Protein AF-A0ABD5KTH0-F1 (afdb_monomer_lite)

Radius of gyration: 17.91 Å; chains: 1; bounding box: 39×16×55 Å

pLDDT: mean 90.39, std 8.16, range [56.88, 97.31]

Sequence (72 aa):
MVKNLPLLMAILLIGVSSSLISGSINLSGSIEWIFFIISLIANITAVIGLSLHVFLYLPMKKAEKNLKETFK

Foldseek 3Di:
DVVCLVVLVVLCVLLVVLVCCLPPDPDDPVSSVVSVVSNVVSNVSSVVVVCCCVPPVVVVVVVVVVVVVVVD

Organism: Priestia aryabhattai (NCBI:txid412384)

Secondary structure (DSSP, 8-state):
-GGGHHHHHHHHHHHHHHHHHHHHS---HHHHHHHHHHHHHHHHHHHHHHHIIIIIIHHHHHHHHHHHHHT-

Structure (mmCIF, N/CA/C/O backbone):
data_AF-A0ABD5KTH0-F1
#
_entry.id   AF-A0ABD5KTH0-F1
#
loop_
_atom_site.group_PDB
_atom_site.id
_atom_site.type_symbol
_atom_site.label_atom_id
_atom_site.label_alt_id
_atom_site.label_comp_id
_atom_site.label_asym_id
_atom_site.label_entity_id
_atom_site.label_seq_id
_atom_site.pdbx_PDB_ins_code
_atom_site.Cartn_x
_atom_site.Cartn_y
_atom_site.Cartn_z
_atom_site.occupancy
_atom_site.B_iso_or_equiv
_atom_site.auth_seq_id
_atom_site.auth_comp_id
_atom_site.auth_asym_id
_atom_site.auth_atom_id
_atom_site.pdbx_PDB_model_num
ATOM 1 N N . MET A 1 1 ? -7.099 5.489 13.418 1.00 57.38 1 MET A N 1
ATOM 2 C CA . MET A 1 1 ? -6.379 5.175 12.166 1.00 57.38 1 MET A CA 1
ATOM 3 C C . MET A 1 1 ? -7.239 5.233 10.898 1.00 57.38 1 MET A C 1
ATOM 5 O O . MET A 1 1 ? -6.657 5.128 9.831 1.00 57.38 1 MET A O 1
ATOM 9 N N . VAL A 1 2 ? -8.561 5.495 10.947 1.00 56.88 2 VAL A N 1
ATOM 10 C CA . VAL A 1 2 ? -9.394 5.672 9.722 1.00 56.88 2 VAL A CA 1
ATOM 11 C C . VAL A 1 2 ? -8.848 6.754 8.775 1.00 56.88 2 VAL A C 1
ATOM 13 O O . VAL A 1 2 ? -8.936 6.611 7.563 1.00 56.88 2 VAL A O 1
ATOM 16 N N . LYS A 1 3 ? -8.197 7.793 9.320 1.00 64.06 3 LYS A N 1
ATOM 17 C CA . LYS A 1 3 ? -7.603 8.895 8.545 1.00 64.06 3 LYS A CA 1
ATOM 18 C C . LYS A 1 3 ? -6.548 8.454 7.518 1.00 64.06 3 LYS A C 1
ATOM 20 O O . LYS A 1 3 ? -6.349 9.163 6.543 1.00 64.06 3 LYS A O 1
ATOM 25 N N . ASN A 1 4 ? -5.923 7.288 7.703 1.00 79.31 4 ASN A N 1
ATOM 26 C CA . ASN A 1 4 ? -4.855 6.813 6.819 1.00 79.31 4 ASN A CA 1
ATOM 27 C C . ASN A 1 4 ? -5.346 5.755 5.816 1.00 79.31 4 ASN A C 1
ATOM 29 O O . ASN A 1 4 ? -4.569 5.325 4.969 1.00 79.31 4 ASN A O 1
ATOM 33 N N . LEU A 1 5 ? -6.618 5.341 5.879 1.00 88.81 5 LEU A N 1
ATOM 34 C CA . LEU A 1 5 ? -7.182 4.375 4.933 1.00 88.81 5 LEU A CA 1
ATOM 35 C C . LEU A 1 5 ? -7.184 4.903 3.483 1.00 88.81 5 LEU A C 1
ATOM 37 O O . LEU A 1 5 ? -6.743 4.160 2.608 1.00 88.81 5 LEU A O 1
ATOM 41 N N . PRO A 1 6 ? -7.579 6.165 3.201 1.00 92.00 6 PRO A N 1
ATOM 42 C CA . PRO A 1 6 ? -7.492 6.710 1.844 1.00 92.00 6 PRO A CA 1
ATOM 43 C C . PRO A 1 6 ? -6.057 6.719 1.307 1.00 92.00 6 PRO A C 1
ATOM 45 O O . PRO A 1 6 ? -5.830 6.403 0.144 1.00 92.00 6 PRO A O 1
ATOM 48 N N . LEU A 1 7 ? -5.083 7.015 2.173 1.00 92.69 7 LEU A N 1
ATOM 49 C CA . LEU A 1 7 ? -3.664 6.986 1.825 1.00 92.69 7 LEU A CA 1
ATOM 50 C C . LEU A 1 7 ? -3.201 5.566 1.473 1.00 92.69 7 LEU A C 1
ATOM 52 O O . LEU A 1 7 ? -2.559 5.376 0.447 1.00 92.69 7 LEU A O 1
ATOM 56 N N . LEU A 1 8 ? -3.551 4.564 2.285 1.00 93.12 8 LEU A N 1
ATOM 57 C CA . LEU A 1 8 ? -3.221 3.161 2.007 1.00 93.12 8 LEU A CA 1
ATOM 58 C C . LEU A 1 8 ? -3.844 2.672 0.694 1.00 93.12 8 LEU A C 1
ATOM 60 O O . LEU A 1 8 ? -3.191 1.955 -0.060 1.00 93.12 8 LEU A O 1
ATOM 64 N N . MET A 1 9 ? -5.072 3.103 0.394 1.00 94.12 9 MET A N 1
ATOM 65 C CA . MET A 1 9 ? -5.734 2.789 -0.872 1.00 94.12 9 MET A CA 1
ATOM 66 C C . MET A 1 9 ? -5.022 3.444 -2.064 1.00 94.12 9 MET A C 1
ATOM 68 O O . MET A 1 9 ? -4.847 2.811 -3.102 1.00 94.12 9 MET A O 1
ATOM 72 N N . ALA A 1 10 ? -4.562 4.690 -1.912 1.00 95.25 10 ALA A N 1
ATOM 73 C CA . ALA A 1 10 ? -3.772 5.375 -2.932 1.00 95.25 10 ALA A CA 1
ATOM 74 C C . ALA A 1 10 ? -2.422 4.677 -3.173 1.00 95.25 10 ALA A C 1
ATOM 76 O O . ALA A 1 10 ? -2.030 4.479 -4.320 1.00 95.25 10 ALA A O 1
ATOM 77 N N . ILE A 1 11 ? -1.740 4.245 -2.106 1.00 95.25 11 ILE A N 1
ATOM 78 C CA . ILE A 1 11 ? -0.483 3.487 -2.203 1.00 95.25 11 ILE A CA 1
ATOM 79 C C . ILE A 1 11 ? -0.712 2.151 -2.923 1.00 95.25 11 ILE A C 1
ATOM 81 O O . ILE A 1 11 ? 0.083 1.793 -3.789 1.00 95.25 11 ILE A O 1
ATOM 85 N N . LEU A 1 12 ? -1.810 1.446 -2.629 1.00 95.25 12 LEU A N 1
ATOM 86 C CA . LEU A 1 12 ? -2.181 0.221 -3.343 1.00 95.25 12 LEU A CA 1
ATOM 87 C C . LEU A 1 12 ? -2.382 0.486 -4.841 1.00 95.25 12 LEU A C 1
ATOM 89 O O . LEU A 1 12 ? -1.837 -0.232 -5.672 1.00 95.25 12 LEU A O 1
ATOM 93 N N . LEU A 1 13 ? -3.127 1.538 -5.190 1.00 96.31 13 LEU A N 1
ATOM 94 C CA . LEU A 1 13 ? -3.359 1.944 -6.579 1.00 96.31 13 LEU A CA 1
ATOM 95 C C . LEU A 1 13 ? -2.049 2.228 -7.319 1.00 96.31 13 LEU A C 1
ATOM 97 O O . LEU A 1 13 ? -1.870 1.760 -8.443 1.00 96.31 13 LEU A O 1
ATOM 101 N N . ILE A 1 14 ? -1.120 2.945 -6.685 1.00 95.62 14 ILE A N 1
ATOM 102 C CA . ILE A 1 14 ? 0.213 3.209 -7.241 1.00 95.62 14 ILE A CA 1
ATOM 103 C C . ILE A 1 14 ? 0.989 1.900 -7.425 1.00 95.62 14 ILE A C 1
ATOM 105 O O . ILE A 1 14 ? 1.571 1.684 -8.489 1.00 95.62 14 ILE A O 1
ATOM 109 N N . GLY A 1 15 ? 0.978 1.010 -6.430 1.00 95.38 15 GLY A N 1
ATOM 110 C CA . GLY A 1 15 ? 1.669 -0.280 -6.485 1.00 95.38 15 GLY A CA 1
ATOM 111 C C . GLY A 1 15 ? 1.153 -1.190 -7.599 1.00 95.38 15 GLY A C 1
ATOM 112 O O . GLY A 1 15 ? 1.933 -1.717 -8.388 1.00 95.38 15 GLY A O 1
ATOM 113 N N . VAL A 1 16 ? -0.165 -1.329 -7.734 1.00 94.31 16 VAL A N 1
ATOM 114 C CA . VAL A 1 16 ? -0.778 -2.138 -8.799 1.00 94.31 16 VAL A CA 1
ATOM 115 C C . VAL A 1 16 ? -0.501 -1.526 -10.174 1.00 94.31 16 VAL A C 1
ATOM 117 O O . VAL A 1 16 ? -0.108 -2.236 -11.099 1.00 94.31 16 VAL A O 1
ATOM 120 N N . SER A 1 17 ? -0.635 -0.204 -10.305 1.00 94.81 17 SER A N 1
ATOM 121 C CA . SER A 1 17 ? -0.406 0.492 -11.579 1.00 94.81 17 SER A CA 1
ATOM 122 C C . SER A 1 17 ? 1.052 0.398 -12.030 1.00 94.81 17 SER A C 1
ATOM 124 O O . SER A 1 17 ? 1.319 0.120 -13.195 1.00 94.81 17 SER A O 1
ATOM 126 N N . SER A 1 18 ? 2.006 0.578 -11.113 1.00 92.69 18 SER A N 1
ATOM 127 C CA . SER A 1 18 ? 3.438 0.439 -11.415 1.00 92.69 18 SER A CA 1
ATOM 128 C C . SER A 1 18 ? 3.815 -0.998 -11.781 1.00 92.69 18 SER A C 1
ATOM 130 O O . SER A 1 18 ? 4.605 -1.192 -12.703 1.00 92.69 18 SER A O 1
ATOM 132 N N . SER A 1 19 ? 3.192 -2.003 -11.152 1.00 92.25 19 SER A N 1
ATOM 133 C CA . SER A 1 19 ? 3.355 -3.409 -11.543 1.00 92.25 19 SER A CA 1
ATOM 134 C C . SER A 1 19 ? 2.877 -3.671 -12.970 1.00 92.25 19 SER A C 1
ATOM 136 O O . SER A 1 19 ? 3.558 -4.354 -13.731 1.00 92.25 19 SER A O 1
ATOM 138 N N . LEU A 1 20 ? 1.710 -3.129 -13.334 1.00 92.69 20 LEU A N 1
ATOM 139 C CA . LEU A 1 20 ? 1.156 -3.262 -14.681 1.00 92.69 20 LEU A CA 1
ATOM 140 C C . LEU A 1 20 ? 2.061 -2.587 -15.712 1.00 92.69 20 LEU A C 1
ATOM 142 O O . LEU A 1 20 ? 2.366 -3.191 -16.734 1.00 92.69 20 LEU A O 1
ATOM 146 N N . ILE A 1 21 ? 2.531 -1.371 -15.428 1.00 91.38 21 ILE A N 1
ATOM 147 C CA . ILE A 1 21 ? 3.446 -0.623 -16.300 1.00 91.38 21 ILE A CA 1
ATOM 148 C C . ILE A 1 21 ? 4.742 -1.409 -16.538 1.00 91.38 21 ILE A C 1
ATOM 150 O O . ILE A 1 21 ? 5.142 -1.567 -17.688 1.00 91.38 21 ILE A O 1
ATOM 154 N N . SER A 1 22 ? 5.345 -1.952 -15.474 1.00 88.56 22 SER A N 1
ATOM 155 C CA . SER A 1 22 ?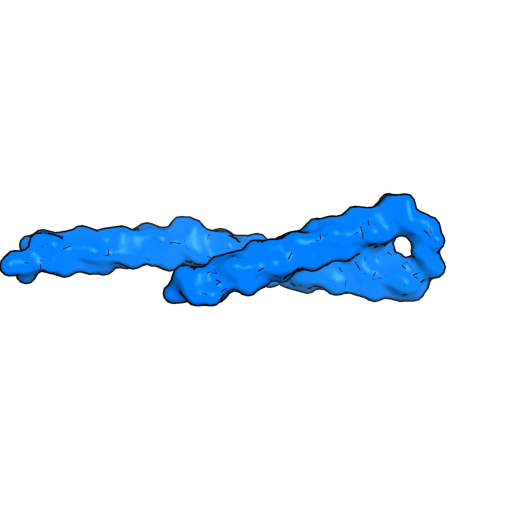 6.566 -2.761 -15.566 1.00 88.56 22 SER A CA 1
ATOM 156 C C . SER A 1 22 ? 6.390 -4.012 -16.431 1.00 88.56 22 SER A C 1
ATOM 158 O O . SER A 1 22 ? 7.329 -4.396 -17.108 1.00 88.56 22 SER A O 1
ATOM 160 N N . GLY A 1 23 ? 5.222 -4.664 -16.403 1.00 82.94 23 GLY A N 1
ATOM 161 C CA . GLY A 1 23 ? 5.010 -5.947 -17.087 1.00 82.94 23 GLY A CA 1
ATOM 162 C C . GLY A 1 23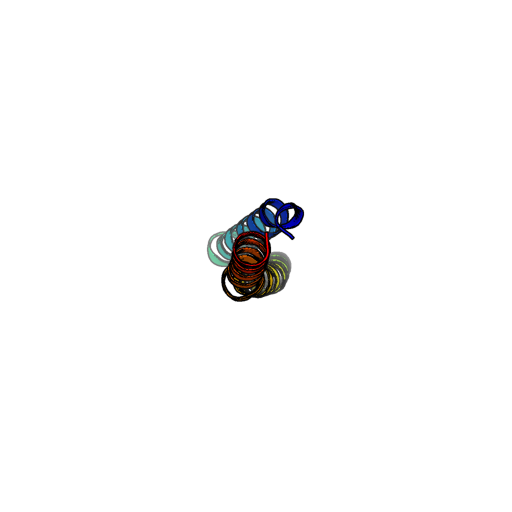 ? 4.361 -5.874 -18.473 1.00 82.94 23 GLY A C 1
ATOM 163 O O . GLY A 1 23 ? 4.256 -6.904 -19.134 1.00 82.94 23 GLY A O 1
ATOM 164 N N . SER A 1 24 ? 3.868 -4.708 -18.904 1.00 80.62 24 SER A N 1
ATOM 165 C CA . SER A 1 24 ? 3.057 -4.589 -20.132 1.00 80.62 24 SER A CA 1
ATOM 166 C C . SER A 1 24 ? 3.616 -3.639 -21.187 1.00 80.62 24 SER A C 1
ATOM 168 O O . SER A 1 24 ? 3.278 -3.772 -22.363 1.00 80.62 24 SER A O 1
ATOM 170 N N . ILE A 1 25 ? 4.459 -2.683 -20.799 1.00 79.00 25 ILE A N 1
ATOM 171 C CA . ILE A 1 25 ? 5.022 -1.692 -21.715 1.00 79.00 25 ILE A CA 1
ATOM 172 C C . ILE A 1 25 ? 6.458 -2.102 -22.042 1.00 79.00 25 ILE A C 1
ATOM 174 O O . ILE A 1 25 ? 7.212 -2.458 -21.142 1.00 79.00 25 ILE A O 1
ATOM 178 N N . ASN A 1 26 ? 6.854 -2.004 -23.319 1.00 79.94 26 ASN A N 1
ATOM 179 C CA . ASN A 1 26 ? 8.255 -2.122 -23.742 1.00 79.94 26 ASN A CA 1
ATOM 180 C C . ASN A 1 26 ? 9.059 -0.923 -23.212 1.00 79.94 26 ASN A C 1
ATOM 182 O O . ASN A 1 26 ? 9.332 0.043 -23.927 1.00 79.94 26 ASN A O 1
ATOM 186 N N . LEU A 1 27 ? 9.377 -0.966 -21.923 1.00 82.25 27 LEU A N 1
ATOM 187 C CA . LEU A 1 27 ? 10.237 -0.015 -21.244 1.00 82.25 27 LEU A CA 1
ATOM 188 C C . LEU A 1 27 ? 11.698 -0.390 -21.482 1.00 82.25 27 LEU A C 1
ATOM 190 O O . LEU A 1 27 ? 12.044 -1.548 -21.709 1.00 82.25 27 LEU A O 1
ATOM 194 N N . SER A 1 28 ? 12.586 0.602 -21.419 1.00 84.44 28 SER A N 1
ATOM 195 C CA . SER A 1 28 ? 14.010 0.298 -21.310 1.00 84.44 28 SER A CA 1
ATOM 196 C C . SER A 1 28 ? 14.264 -0.406 -19.976 1.00 84.44 28 SER A C 1
ATOM 198 O O . SER A 1 28 ? 13.652 -0.051 -18.965 1.00 84.44 28 SER A O 1
ATOM 200 N N . GLY A 1 29 ? 15.183 -1.377 -19.957 1.00 86.12 29 GLY A N 1
ATOM 201 C CA . GLY A 1 29 ? 15.385 -2.241 -18.788 1.00 86.12 29 GLY A CA 1
ATOM 202 C C . GLY A 1 29 ? 15.572 -1.465 -17.478 1.00 86.12 29 GLY A C 1
ATOM 203 O O . GLY A 1 29 ? 14.958 -1.795 -16.471 1.00 86.12 29 GLY A O 1
ATOM 204 N N . SER A 1 30 ? 16.330 -0.365 -17.482 1.00 89.56 30 SER A N 1
ATOM 205 C CA . SER A 1 30 ? 16.510 0.464 -16.280 1.00 89.56 30 SER A CA 1
ATOM 206 C C . SER A 1 30 ? 15.209 1.096 -15.769 1.00 89.56 30 SER A C 1
ATOM 208 O O . SER A 1 30 ? 15.018 1.199 -14.561 1.00 89.56 30 SER A O 1
ATOM 210 N N . ILE A 1 31 ? 14.311 1.523 -16.664 1.00 89.56 31 ILE A N 1
ATOM 211 C CA . ILE A 1 31 ? 13.023 2.121 -16.283 1.00 89.56 31 ILE A CA 1
ATOM 212 C C . ILE A 1 31 ? 12.072 1.039 -15.766 1.00 89.56 31 ILE A C 1
ATOM 214 O O . ILE A 1 31 ? 11.401 1.254 -14.758 1.00 89.56 31 ILE A O 1
ATOM 218 N N . GLU A 1 32 ? 12.059 -0.132 -16.399 1.00 91.31 32 GLU A N 1
ATOM 219 C CA . GLU A 1 32 ? 11.299 -1.297 -15.939 1.00 91.31 32 GLU A CA 1
ATOM 220 C C . GLU A 1 32 ? 11.663 -1.666 -14.493 1.00 91.31 32 GLU A C 1
ATOM 222 O O . GLU A 1 32 ? 10.790 -1.7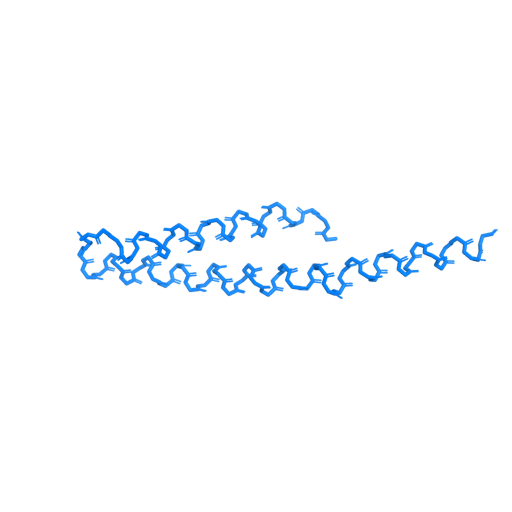35 -13.629 1.00 91.31 32 GLU A O 1
ATOM 227 N N . TRP A 1 33 ? 12.961 -1.772 -14.190 1.00 92.38 33 TRP A N 1
ATOM 228 C CA . TRP A 1 33 ? 13.447 -2.055 -12.837 1.00 92.38 33 TRP A CA 1
ATOM 229 C C . TRP A 1 33 ? 13.028 -0.999 -11.807 1.00 92.38 33 TRP A C 1
ATOM 231 O O . TRP A 1 33 ? 12.696 -1.347 -10.672 1.00 92.38 33 TRP A O 1
ATOM 241 N N . ILE A 1 34 ? 12.998 0.284 -12.181 1.00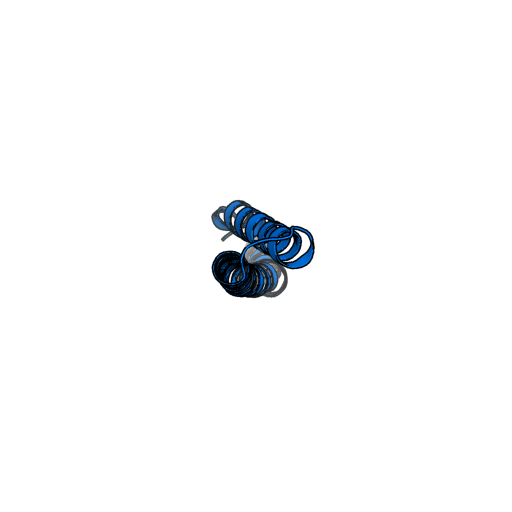 93.12 34 ILE A N 1
ATOM 242 C CA . ILE A 1 34 ? 12.523 1.354 -11.291 1.00 93.12 34 ILE A CA 1
ATOM 243 C C . ILE A 1 34 ? 11.039 1.152 -10.959 1.00 93.12 34 ILE A C 1
ATOM 245 O O . ILE A 1 34 ? 10.665 1.182 -9.784 1.00 93.12 34 ILE A O 1
ATOM 249 N N . PHE A 1 35 ? 10.194 0.905 -11.966 1.00 93.19 35 PHE A N 1
ATOM 250 C CA . PHE A 1 35 ? 8.769 0.636 -11.746 1.00 93.19 35 PHE A CA 1
ATOM 251 C C . PHE A 1 35 ? 8.541 -0.639 -10.934 1.00 93.19 35 PHE A C 1
ATOM 253 O O . PHE A 1 35 ? 7.671 -0.652 -10.064 1.00 93.19 35 PHE A O 1
ATOM 260 N N . PHE A 1 36 ? 9.351 -1.673 -11.156 1.00 93.62 36 PHE A N 1
ATOM 261 C CA . PHE A 1 36 ? 9.307 -2.904 -10.379 1.00 93.62 36 PHE A CA 1
ATOM 262 C C . PHE A 1 36 ? 9.600 -2.660 -8.891 1.00 93.62 36 PHE A C 1
ATOM 264 O O . PHE A 1 36 ? 8.843 -3.108 -8.029 1.00 93.62 36 PHE A O 1
ATOM 271 N N . ILE A 1 37 ? 10.649 -1.896 -8.567 1.00 95.50 37 ILE A N 1
ATOM 272 C CA . ILE A 1 37 ? 10.999 -1.569 -7.175 1.00 95.50 37 ILE A CA 1
ATOM 273 C C . ILE A 1 37 ? 9.896 -0.733 -6.513 1.00 95.50 37 ILE A C 1
ATOM 275 O O . ILE A 1 37 ? 9.496 -1.024 -5.383 1.00 95.50 37 ILE A O 1
ATOM 279 N N . ILE A 1 38 ? 9.371 0.277 -7.216 1.00 94.88 38 ILE A N 1
ATOM 280 C CA . ILE A 1 38 ? 8.258 1.103 -6.721 1.00 94.88 38 ILE A CA 1
ATOM 281 C C . ILE A 1 38 ? 7.029 0.229 -6.445 1.00 94.88 38 ILE A C 1
ATOM 283 O O . ILE A 1 38 ? 6.438 0.333 -5.369 1.00 94.88 38 ILE A O 1
ATOM 287 N N . SER A 1 39 ? 6.685 -0.659 -7.381 1.00 96.12 39 SER A N 1
ATOM 288 C CA . SER A 1 39 ? 5.587 -1.618 -7.246 1.00 96.12 39 SER A CA 1
ATOM 289 C C . SER A 1 39 ? 5.753 -2.487 -6.006 1.00 96.12 39 SER A C 1
ATOM 291 O O . SER A 1 39 ? 4.835 -2.584 -5.191 1.00 96.12 39 SER A O 1
ATOM 293 N N . LEU A 1 40 ? 6.936 -3.074 -5.818 1.00 96.12 40 LEU A N 1
ATOM 294 C CA . LEU A 1 40 ? 7.214 -3.966 -4.701 1.00 96.12 40 LEU A CA 1
ATOM 295 C C . LEU A 1 40 ? 7.009 -3.261 -3.353 1.00 96.12 40 LEU A C 1
ATOM 297 O O . LEU A 1 40 ? 6.269 -3.749 -2.497 1.00 96.12 40 LEU A O 1
ATOM 301 N N . ILE A 1 41 ? 7.622 -2.087 -3.180 1.00 97.31 41 ILE A N 1
ATOM 302 C CA . ILE A 1 41 ? 7.559 -1.324 -1.927 1.00 97.31 41 ILE A CA 1
ATOM 303 C C . ILE A 1 41 ? 6.125 -0.856 -1.649 1.00 97.31 41 ILE A C 1
ATOM 305 O O . ILE A 1 41 ? 5.626 -1.012 -0.529 1.00 97.31 41 ILE A O 1
ATOM 309 N N . ALA A 1 42 ? 5.450 -0.300 -2.658 1.00 96.06 42 ALA A N 1
ATOM 310 C CA . ALA A 1 42 ? 4.091 0.209 -2.516 1.00 96.06 42 ALA A CA 1
ATOM 311 C C . ALA A 1 42 ? 3.102 -0.917 -2.179 1.00 96.06 42 ALA A C 1
ATOM 313 O O . ALA A 1 42 ? 2.335 -0.791 -1.223 1.00 96.06 42 ALA A O 1
ATOM 314 N N . ASN A 1 43 ? 3.163 -2.047 -2.889 1.00 94.81 43 ASN A N 1
ATOM 315 C CA . ASN A 1 43 ? 2.263 -3.175 -2.654 1.00 94.81 43 ASN A CA 1
ATOM 316 C C . ASN A 1 43 ? 2.470 -3.801 -1.268 1.00 94.81 43 ASN A C 1
ATOM 318 O O . ASN A 1 43 ? 1.490 -4.007 -0.554 1.00 94.81 43 ASN A O 1
ATOM 322 N N . ILE A 1 44 ? 3.716 -4.037 -0.832 1.00 96.19 44 ILE A N 1
ATOM 323 C CA . ILE A 1 44 ? 3.994 -4.575 0.515 1.00 96.19 44 ILE A CA 1
ATOM 324 C C . ILE A 1 44 ? 3.456 -3.630 1.596 1.00 96.19 44 ILE A C 1
ATOM 326 O O . ILE A 1 44 ? 2.762 -4.063 2.519 1.00 96.19 44 ILE A O 1
ATOM 330 N N . THR A 1 45 ? 3.729 -2.329 1.464 1.00 95.06 45 THR A N 1
ATOM 331 C CA . THR A 1 45 ? 3.262 -1.314 2.418 1.00 95.06 45 THR A CA 1
ATOM 332 C C . THR A 1 45 ? 1.736 -1.279 2.491 1.00 95.06 45 THR A C 1
ATOM 334 O O . THR A 1 45 ? 1.165 -1.257 3.586 1.00 95.06 45 THR A O 1
ATOM 337 N N . ALA A 1 46 ? 1.063 -1.316 1.338 1.00 94.75 46 ALA A N 1
ATOM 338 C CA . ALA A 1 46 ? -0.391 -1.334 1.264 1.00 94.75 46 ALA A CA 1
ATOM 339 C C . ALA A 1 46 ? -0.982 -2.600 1.897 1.00 94.75 46 ALA A C 1
ATOM 341 O O . ALA A 1 46 ? -1.891 -2.492 2.716 1.00 94.75 46 ALA A O 1
ATOM 342 N N . VAL A 1 47 ? -0.448 -3.785 1.584 1.00 94.69 47 VAL A N 1
ATOM 343 C CA . VAL A 1 47 ? -0.930 -5.064 2.131 1.00 94.69 47 VAL A CA 1
ATOM 344 C C . VAL A 1 47 ? -0.799 -5.098 3.649 1.00 94.69 47 VAL A C 1
ATOM 346 O O . VAL A 1 47 ? -1.772 -5.419 4.334 1.00 94.69 47 VAL A O 1
ATOM 349 N N . ILE A 1 48 ? 0.363 -4.725 4.194 1.00 95.12 48 ILE A N 1
ATOM 350 C CA . ILE A 1 48 ? 0.577 -4.695 5.647 1.00 95.12 48 ILE A CA 1
ATOM 351 C C . ILE A 1 48 ? -0.376 -3.687 6.293 1.00 95.12 48 ILE A C 1
ATOM 353 O O . ILE A 1 48 ? -1.102 -4.027 7.228 1.00 95.12 48 ILE A O 1
ATOM 357 N N . GLY A 1 49 ? -0.421 -2.455 5.782 1.00 93.50 49 GLY A N 1
ATOM 358 C CA . GLY A 1 49 ? -1.240 -1.397 6.368 1.00 93.50 49 GLY A CA 1
ATOM 359 C C . GLY A 1 49 ? -2.740 -1.697 6.320 1.00 93.50 49 GLY A C 1
ATOM 360 O O . GLY A 1 49 ? -3.437 -1.500 7.318 1.00 93.50 49 GLY A O 1
ATOM 361 N N . LEU A 1 50 ? -3.241 -2.213 5.194 1.00 94.06 50 LEU A N 1
ATOM 362 C CA . LEU A 1 50 ? -4.643 -2.609 5.043 1.00 94.06 50 LEU A CA 1
ATOM 363 C C . LEU A 1 50 ? -4.984 -3.805 5.934 1.00 94.06 50 LEU A C 1
ATOM 365 O O . LEU A 1 50 ? -6.023 -3.787 6.593 1.00 94.06 50 LEU A O 1
ATOM 369 N N . SER A 1 51 ? -4.094 -4.796 6.033 1.00 94.12 51 SER A N 1
ATOM 370 C CA . SER A 1 51 ? -4.290 -5.951 6.917 1.00 94.12 51 SER A CA 1
ATOM 371 C C . SER A 1 51 ? -4.387 -5.521 8.379 1.00 94.12 51 SER A C 1
ATOM 373 O O . SER A 1 51 ? -5.337 -5.882 9.069 1.00 94.12 51 SER A O 1
ATOM 375 N N . LEU A 1 52 ? -3.468 -4.674 8.850 1.00 93.44 52 LEU A N 1
ATOM 376 C CA . LEU A 1 52 ? -3.529 -4.124 10.207 1.00 93.44 52 LEU A CA 1
ATOM 377 C C . LEU A 1 52 ? -4.816 -3.314 10.429 1.00 93.44 52 LEU A C 1
ATOM 379 O O . LEU A 1 52 ? -5.410 -3.370 11.508 1.00 93.44 52 LEU A O 1
ATOM 383 N N . HIS A 1 53 ? -5.282 -2.580 9.414 1.00 91.19 53 HIS A N 1
ATOM 384 C CA . HIS A 1 53 ? -6.518 -1.813 9.517 1.00 91.19 53 HIS A CA 1
ATOM 385 C C . HIS A 1 53 ? -7.755 -2.709 9.673 1.00 91.19 53 HIS A C 1
ATOM 387 O O . HIS A 1 53 ? -8.591 -2.470 10.548 1.00 91.19 53 HIS A O 1
ATOM 393 N N . VAL A 1 54 ? -7.866 -3.746 8.843 1.00 91.25 54 VAL A N 1
ATOM 394 C CA . VAL A 1 54 ? -9.038 -4.627 8.810 1.00 91.25 54 VAL A CA 1
ATOM 395 C C . VAL A 1 54 ? -9.035 -5.614 9.972 1.00 91.25 54 VAL A C 1
ATOM 397 O O . VAL A 1 54 ? -10.059 -5.772 10.630 1.00 91.25 54 VAL A O 1
ATOM 400 N N . PHE A 1 55 ? -7.899 -6.253 10.257 1.00 92.75 55 PHE A N 1
ATOM 401 C CA . PHE A 1 55 ? -7.835 -7.355 11.218 1.00 92.75 55 PHE A CA 1
ATOM 402 C C . PHE A 1 55 ? -7.554 -6.922 12.653 1.00 92.75 55 PHE A C 1
ATOM 404 O O . PHE A 1 55 ? -7.952 -7.626 13.575 1.00 92.75 55 PHE A O 1
ATOM 411 N N . LEU A 1 56 ? -6.899 -5.780 12.872 1.00 91.94 56 LEU A N 1
ATOM 412 C CA . LEU A 1 56 ? -6.613 -5.302 14.228 1.00 91.94 56 LEU A CA 1
ATOM 413 C C . LEU A 1 56 ? -7.437 -4.067 14.556 1.00 91.94 56 LEU A C 1
ATOM 415 O O . LEU A 1 56 ? -8.220 -4.071 15.505 1.00 91.94 56 LEU A O 1
ATOM 419 N N . TYR A 1 57 ? -7.308 -3.011 13.753 1.00 90.69 57 TYR A N 1
ATOM 420 C CA . TYR A 1 57 ? -7.885 -1.721 14.110 1.00 90.69 57 TYR A CA 1
ATOM 421 C C . TYR A 1 57 ? -9.415 -1.751 14.180 1.00 90.69 57 TYR A C 1
ATOM 423 O O . TYR A 1 57 ? -9.977 -1.282 15.171 1.00 90.69 57 TYR A O 1
ATOM 431 N N . LEU A 1 58 ? -10.097 -2.298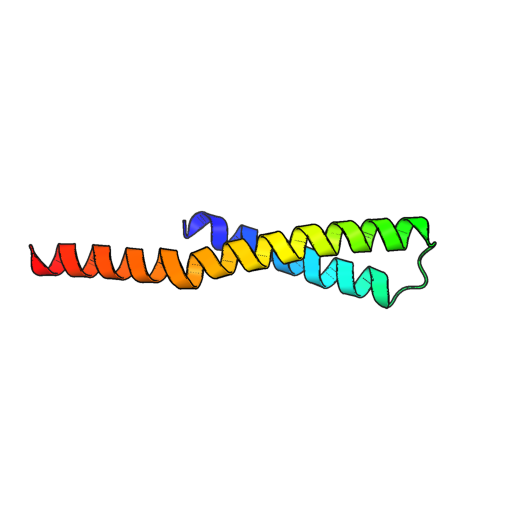 13.166 1.00 91.06 58 LEU A N 1
ATOM 432 C CA . LEU A 1 58 ? -11.562 -2.379 13.154 1.00 91.06 58 LEU A CA 1
ATOM 433 C C . LEU A 1 58 ? -12.116 -3.215 14.330 1.00 91.06 58 LEU A C 1
ATOM 435 O O . LEU A 1 58 ? -12.970 -2.692 15.055 1.00 91.06 58 LEU A O 1
ATOM 439 N N . PRO A 1 59 ? -11.631 -4.447 14.596 1.00 92.94 59 PRO A N 1
ATOM 440 C CA . PRO A 1 59 ? -12.054 -5.226 15.760 1.00 92.94 59 PRO A CA 1
ATOM 441 C C . PRO A 1 59 ? -11.782 -4.530 17.091 1.00 92.94 59 PRO A C 1
ATOM 443 O O . PRO A 1 59 ? -12.675 -4.477 17.934 1.00 92.94 59 PRO A O 1
ATOM 446 N N . MET A 1 60 ? -10.601 -3.927 17.266 1.00 94.50 60 MET A N 1
ATOM 447 C CA . MET A 1 60 ? -10.267 -3.186 18.487 1.00 94.50 60 MET A CA 1
ATOM 448 C C . MET A 1 60 ? -11.214 -2.004 18.705 1.00 94.50 60 MET A C 1
ATOM 450 O O . MET A 1 60 ? -11.719 -1.813 19.808 1.00 94.50 60 MET A O 1
ATOM 454 N N . LYS A 1 61 ? -11.511 -1.230 17.652 1.00 92.25 61 LYS A N 1
ATOM 455 C CA . LYS A 1 61 ? -12.460 -0.110 17.724 1.00 92.25 61 LYS A CA 1
ATOM 456 C C . LYS A 1 61 ? -13.869 -0.572 18.088 1.00 92.25 61 LYS A C 1
ATOM 458 O O . LYS A 1 61 ? -14.559 0.110 18.844 1.00 92.25 61 LYS A O 1
ATOM 463 N N . LYS A 1 62 ? -14.297 -1.714 17.544 1.00 93.38 62 LYS A N 1
ATOM 464 C CA . LYS A 1 62 ? -15.593 -2.321 17.859 1.00 93.38 62 LYS A CA 1
ATOM 465 C C . LYS A 1 62 ? -15.644 -2.782 19.317 1.00 93.38 62 LYS A C 1
ATOM 467 O O . LYS A 1 62 ? -16.607 -2.468 20.006 1.00 93.38 62 LYS A O 1
ATOM 472 N N . ALA A 1 63 ? -14.598 -3.450 19.801 1.00 94.12 63 ALA A N 1
ATOM 473 C CA . ALA A 1 63 ? -14.490 -3.866 21.197 1.00 94.12 63 ALA A CA 1
ATOM 474 C C . ALA A 1 63 ? -14.492 -2.665 22.159 1.00 94.12 63 ALA A C 1
ATOM 476 O O . ALA A 1 63 ? -15.237 -2.670 23.133 1.00 94.12 63 ALA A O 1
ATOM 477 N N . GLU A 1 64 ? -13.739 -1.602 21.847 1.00 94.81 64 GLU A N 1
ATOM 478 C CA . GLU A 1 64 ? -13.724 -0.349 22.619 1.00 94.81 64 GLU A CA 1
ATOM 479 C C . GLU A 1 64 ? -15.134 0.250 22.742 1.00 94.81 64 GLU A C 1
ATOM 481 O O . GLU A 1 64 ? -15.546 0.661 23.826 1.00 94.81 64 GLU A O 1
ATOM 486 N N . LYS A 1 65 ? -15.884 0.293 21.632 1.00 94.88 65 LYS A N 1
ATOM 487 C CA . LYS A 1 65 ? -17.256 0.808 21.618 1.00 94.88 65 LYS A CA 1
ATOM 488 C C . LYS A 1 65 ? -18.186 -0.052 22.475 1.00 94.88 65 LYS A C 1
ATOM 490 O O . LYS A 1 65 ? -18.886 0.501 23.316 1.00 94.88 65 LYS A O 1
ATOM 495 N N . ASN A 1 66 ? -18.148 -1.371 22.298 1.00 94.88 66 ASN A N 1
ATOM 496 C CA . ASN A 1 66 ? -18.991 -2.296 23.055 1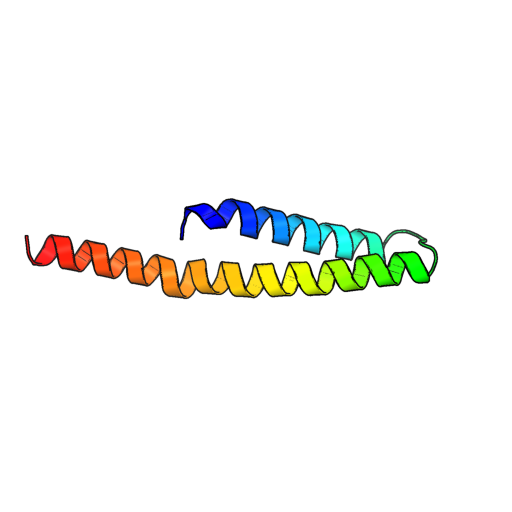.00 94.88 66 ASN A CA 1
ATOM 497 C C . ASN A 1 66 ? -18.735 -2.178 24.562 1.00 94.88 66 ASN A C 1
ATOM 499 O O . ASN A 1 66 ? -19.677 -2.085 25.333 1.00 94.88 66 ASN A O 1
ATOM 503 N N . LEU A 1 67 ? -17.468 -2.106 24.985 1.00 95.25 67 LEU A N 1
ATOM 504 C CA . LEU A 1 67 ? -17.120 -1.920 26.396 1.00 95.25 67 LEU A CA 1
ATOM 505 C C . LEU A 1 67 ? -17.685 -0.606 26.951 1.00 95.25 67 LEU A C 1
ATOM 507 O O . LEU A 1 67 ? -18.280 -0.600 28.024 1.00 95.25 67 LEU A O 1
ATOM 511 N N . LYS A 1 68 ? -17.550 0.503 26.214 1.00 93.06 68 LYS A N 1
ATOM 512 C CA . LYS A 1 68 ? -18.115 1.796 26.634 1.00 93.06 68 LYS A CA 1
ATOM 513 C C . LYS A 1 68 ? -19.635 1.785 26.734 1.00 93.06 68 LYS A C 1
ATOM 515 O O . LYS A 1 68 ? -20.159 2.565 27.512 1.00 93.06 68 LYS A O 1
ATOM 520 N N . GLU A 1 69 ? -20.326 0.971 25.940 1.00 93.00 69 GLU A N 1
ATOM 521 C CA . GLU A 1 69 ? -21.781 0.809 26.017 1.00 93.00 69 GLU A CA 1
ATOM 522 C C . GLU A 1 69 ? -22.195 -0.092 27.189 1.00 93.00 69 GLU A C 1
ATOM 524 O O . GLU A 1 69 ? -23.166 0.224 27.862 1.00 93.00 69 GLU A O 1
ATOM 529 N N . THR A 1 70 ? -21.444 -1.161 27.480 1.00 90.75 70 THR A N 1
ATOM 530 C CA . THR A 1 70 ? -21.732 -2.081 28.597 1.00 90.75 70 THR A CA 1
ATOM 531 C C . THR A 1 70 ? -21.552 -1.438 29.973 1.00 90.75 70 THR A C 1
ATOM 533 O O . THR A 1 70 ? -22.283 -1.771 30.899 1.00 90.75 70 THR A O 1
ATOM 536 N N . PHE A 1 71 ? -20.566 -0.552 30.129 1.00 87.81 71 PHE A N 1
ATOM 537 C CA . PHE A 1 71 ? -20.252 0.104 31.408 1.00 87.81 71 PHE A CA 1
ATOM 538 C C . PHE A 1 71 ? -20.854 1.515 31.538 1.00 87.81 71 PHE A C 1
ATOM 540 O O . PHE A 1 71 ? -20.394 2.297 32.372 1.00 87.81 71 PHE A O 1
ATOM 547 N N . LYS A 1 72 ? -21.831 1.859 30.693 1.00 69.31 72 LYS A N 1
ATOM 548 C CA . LYS A 1 72 ? -22.563 3.130 30.736 1.00 69.31 72 LYS A CA 1
ATOM 549 C C . LYS A 1 72 ? -23.828 3.006 31.572 1.00 69.31 72 LYS A C 1
ATOM 551 O O . LYS A 1 72 ? -24.159 4.013 32.232 1.00 69.31 72 LYS A O 1
#